Protein AF-A0A0Q9MUU4-F1 (afdb_monomer_lite)

Foldseek 3Di:
DDADDDDDDDDDDVPDPSDPLQDPPPCVVVCVVVVDDSVVNQVVCCVVPVDGPVLVSLLVLLVVLLVCLAPHPDDLQRSCNRSPHPGSVSNQVSNCVNVVDGSVVSSVVD

Structure (mmCIF, N/CA/C/O backbone):
data_AF-A0A0Q9MUU4-F1
#
_entry.id   AF-A0A0Q9MUU4-F1
#
loop_
_atom_site.group_PDB
_atom_site.id
_atom_site.type_symbol
_atom_site.label_atom_id
_atom_site.label_alt_id
_atom_site.label_comp_id
_atom_site.label_asym_id
_atom_site.label_entity_id
_atom_site.label_seq_id
_atom_site.pdbx_PDB_ins_code
_atom_site.Cartn_x
_atom_site.Cartn_y
_atom_site.Cartn_z
_atom_site.occupancy
_atom_site.B_iso_or_equiv
_atom_site.auth_seq_id
_atom_site.auth_comp_id
_atom_site.auth_asym_id
_atom_site.auth_atom_id
_atom_site.pdbx_PDB_model_num
ATOM 1 N N . MET A 1 1 ? -17.824 11.404 -10.097 1.00 31.81 1 MET A N 1
ATOM 2 C CA . MET A 1 1 ? -18.151 11.511 -8.661 1.00 31.81 1 MET A CA 1
ATOM 3 C C . MET A 1 1 ? -19.094 10.362 -8.332 1.00 31.81 1 MET A C 1
ATOM 5 O O . MET A 1 1 ? -20.299 10.519 -8.453 1.00 31.81 1 MET A O 1
ATOM 9 N N . THR A 1 2 ? -18.550 9.174 -8.052 1.00 26.66 2 THR A N 1
ATOM 10 C CA . THR A 1 2 ? -19.349 7.952 -7.847 1.00 26.66 2 THR A CA 1
ATOM 11 C C . THR A 1 2 ? -19.133 7.484 -6.417 1.00 26.66 2 THR A C 1
ATOM 13 O O . THR A 1 2 ? -18.072 6.968 -6.080 1.00 26.66 2 THR A O 1
ATOM 16 N N . ILE A 1 3 ? -20.118 7.755 -5.567 1.00 35.28 3 ILE A N 1
ATOM 17 C CA . ILE A 1 3 ? -20.130 7.387 -4.153 1.00 35.28 3 ILE A CA 1
ATOM 18 C C . ILE A 1 3 ? -20.691 5.964 -4.073 1.00 35.28 3 ILE A C 1
ATOM 20 O O . ILE A 1 3 ? -21.863 5.748 -4.371 1.00 35.28 3 ILE A O 1
ATOM 24 N N . TYR A 1 4 ? -19.865 4.984 -3.703 1.00 35.41 4 TYR A N 1
ATOM 25 C CA . TYR A 1 4 ? -20.329 3.620 -3.446 1.00 35.41 4 TYR A CA 1
ATOM 26 C C . TYR A 1 4 ? -20.833 3.524 -2.004 1.00 35.41 4 TYR A C 1
ATOM 28 O O . TYR A 1 4 ? -20.051 3.426 -1.063 1.00 35.41 4 TYR A O 1
ATOM 36 N N . ALA A 1 5 ? -22.151 3.560 -1.822 1.00 35.97 5 ALA A N 1
ATOM 37 C CA . ALA A 1 5 ? -22.784 3.220 -0.555 1.00 35.97 5 ALA A CA 1
ATOM 38 C C . ALA A 1 5 ? -23.040 1.706 -0.526 1.00 35.97 5 ALA A C 1
ATOM 40 O O . ALA A 1 5 ? -23.960 1.216 -1.178 1.00 35.97 5 ALA A O 1
ATOM 41 N N . ARG A 1 6 ? -22.227 0.944 0.214 1.00 38.22 6 ARG A N 1
ATOM 42 C CA . ARG A 1 6 ? -22.573 -0.432 0.599 1.00 38.22 6 ARG A CA 1
ATOM 43 C C . ARG A 1 6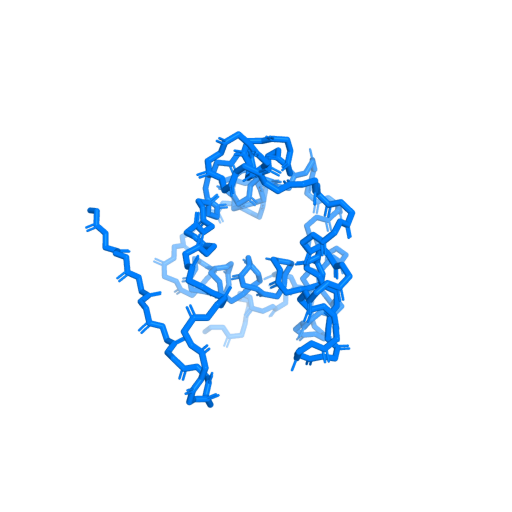 ? -23.048 -0.416 2.045 1.00 38.22 6 ARG A C 1
ATOM 45 O O . ARG A 1 6 ? -22.274 -0.159 2.959 1.00 38.22 6 ARG A O 1
ATOM 52 N N . THR A 1 7 ? -24.337 -0.660 2.237 1.00 37.91 7 THR A N 1
ATOM 53 C CA . THR A 1 7 ? -24.957 -0.800 3.554 1.00 37.91 7 THR A CA 1
ATOM 54 C C . THR A 1 7 ? -24.585 -2.153 4.155 1.00 37.91 7 THR A C 1
ATOM 56 O O . THR A 1 7 ? -24.898 -3.188 3.566 1.00 37.91 7 THR A O 1
ATOM 59 N N . PHE A 1 8 ? -23.971 -2.159 5.336 1.00 43.75 8 PHE A N 1
ATOM 60 C CA . PHE A 1 8 ? -23.884 -3.345 6.187 1.00 43.75 8 PHE A CA 1
ATOM 61 C C . PHE A 1 8 ? -24.892 -3.192 7.334 1.00 43.75 8 PHE A C 1
ATOM 63 O O . PHE A 1 8 ? -24.804 -2.246 8.106 1.00 43.75 8 PHE A O 1
ATOM 70 N N . GLY A 1 9 ? -25.869 -4.102 7.405 1.00 38.41 9 GLY A N 1
ATOM 71 C CA . GLY A 1 9 ? -26.642 -4.404 8.616 1.00 38.41 9 GLY A CA 1
ATOM 72 C C . GLY A 1 9 ? -27.347 -3.242 9.333 1.00 38.41 9 GLY A C 1
ATOM 73 O O . GLY A 1 9 ? -26.976 -2.901 10.446 1.00 38.41 9 GLY A O 1
ATOM 74 N N . GLY A 1 10 ? -28.418 -2.700 8.746 1.00 38.84 10 GLY A N 1
ATOM 75 C CA . GLY A 1 10 ? -29.582 -2.184 9.493 1.00 38.84 10 GLY A CA 1
ATOM 76 C C . GLY A 1 10 ? -29.456 -0.921 10.364 1.00 38.84 10 GLY A C 1
ATOM 77 O O . GLY A 1 10 ? -30.492 -0.404 10.768 1.00 38.84 10 GLY A O 1
ATOM 78 N N . SER A 1 11 ? -28.264 -0.377 10.613 1.00 37.66 11 SER A N 1
ATOM 79 C CA . SER A 1 11 ? -28.078 0.793 11.487 1.00 37.66 11 SER A CA 1
ATOM 80 C C . SER A 1 11 ? -27.278 1.890 10.779 1.00 37.66 11 SER A C 1
ATOM 82 O O . SER A 1 11 ? -26.103 1.737 10.456 1.00 37.66 11 SER A O 1
ATOM 84 N N . LEU A 1 12 ? -27.941 3.015 10.516 1.00 40.72 12 LEU A N 1
ATOM 85 C CA . LEU A 1 12 ? -27.523 4.139 9.667 1.00 40.72 12 LEU A CA 1
ATOM 86 C C . LEU A 1 12 ? -26.369 5.007 10.242 1.00 40.72 12 LEU A C 1
ATOM 88 O O . LEU A 1 12 ? -26.469 6.229 10.215 1.00 40.72 12 LEU A O 1
ATOM 92 N N . GLN A 1 13 ? -25.285 4.438 10.789 1.00 42.19 13 GLN A N 1
ATOM 93 C CA . GLN A 1 13 ? -24.226 5.244 11.443 1.00 42.19 13 GLN A CA 1
ATOM 94 C C . GLN A 1 13 ? -22.786 5.063 10.937 1.00 42.19 13 GLN A C 1
ATOM 96 O O . GLN A 1 13 ? -21.914 5.820 11.351 1.00 42.19 13 GLN A O 1
ATOM 101 N N . VAL A 1 14 ? -22.517 4.182 9.970 1.00 44.44 14 VAL A N 1
ATOM 102 C CA . VAL A 1 14 ? -21.201 4.134 9.282 1.00 44.44 14 VAL A CA 1
ATOM 103 C C . VAL A 1 14 ? -21.320 4.724 7.874 1.00 44.44 14 VAL A C 1
ATOM 105 O O . VAL A 1 14 ? -20.788 4.217 6.889 1.00 44.44 14 VAL A O 1
ATOM 108 N N . ALA A 1 15 ? -22.120 5.784 7.766 1.00 40.62 15 ALA A N 1
ATOM 109 C CA . ALA A 1 15 ? -22.340 6.487 6.521 1.00 40.62 15 ALA A CA 1
ATOM 110 C C . ALA A 1 15 ? -21.074 7.271 6.149 1.00 40.62 15 ALA A C 1
ATOM 112 O O . ALA A 1 15 ? -20.612 8.133 6.889 1.00 40.62 15 ALA A O 1
ATOM 113 N N . VAL A 1 16 ? -20.584 7.000 4.941 1.00 44.94 16 VAL A N 1
ATOM 114 C CA . VAL A 1 16 ? -19.679 7.872 4.187 1.00 44.94 16 VAL A CA 1
ATOM 115 C C . VAL A 1 16 ? -18.255 7.926 4.730 1.00 44.94 16 VAL A C 1
ATOM 117 O O . VAL A 1 16 ? -17.728 8.984 5.061 1.00 44.94 16 VAL A O 1
ATOM 120 N N . ILE A 1 17 ? -17.554 6.795 4.681 1.00 51.66 17 ILE A N 1
ATOM 121 C CA . ILE A 1 17 ? -16.115 6.884 4.449 1.00 51.66 17 ILE A CA 1
ATOM 122 C C . ILE A 1 17 ? -15.896 6.800 2.941 1.00 51.66 17 ILE A C 1
ATOM 124 O O . ILE A 1 17 ? -15.552 5.760 2.387 1.00 51.66 17 ILE A O 1
ATOM 128 N N . ALA A 1 18 ? -16.197 7.911 2.261 1.00 47.16 18 ALA A N 1
ATOM 129 C CA . ALA A 1 18 ? -15.816 8.124 0.873 1.00 47.16 18 ALA A CA 1
ATOM 130 C C . ALA A 1 18 ? -14.288 8.215 0.838 1.00 47.16 18 ALA A C 1
ATOM 132 O O . ALA A 1 18 ? -13.693 9.283 0.957 1.00 47.16 18 ALA A O 1
ATOM 133 N N . PHE A 1 19 ? -13.637 7.059 0.788 1.00 53.19 19 PHE A N 1
ATOM 134 C CA . PHE A 1 19 ? -12.197 6.995 0.695 1.00 53.19 19 PHE A CA 1
ATOM 135 C C . PHE A 1 19 ? -11.795 7.404 -0.711 1.00 53.19 19 PHE A C 1
ATOM 137 O O . PHE A 1 19 ? -11.967 6.660 -1.676 1.00 53.19 19 PHE A O 1
ATOM 144 N N . HIS A 1 20 ? -11.228 8.597 -0.820 1.00 54.91 20 HIS A N 1
ATOM 145 C CA . HIS A 1 20 ? -10.461 8.983 -1.987 1.00 54.91 20 HIS A CA 1
ATOM 146 C C . HIS A 1 20 ? -9.194 8.120 -1.994 1.00 54.91 20 HIS A C 1
ATOM 148 O O . HIS A 1 20 ? -8.163 8.503 -1.459 1.00 54.91 20 HIS A O 1
ATOM 154 N N . LEU A 1 21 ? -9.270 6.910 -2.558 1.00 56.22 21 LEU A N 1
ATOM 155 C CA . LEU A 1 21 ? -8.131 5.981 -2.657 1.00 56.22 21 LEU A CA 1
ATOM 156 C C . LEU A 1 21 ? -6.936 6.598 -3.414 1.00 56.22 21 LEU A C 1
ATOM 158 O O . LEU A 1 21 ? -5.805 6.135 -3.265 1.00 56.22 21 LEU A O 1
ATOM 162 N N . PHE A 1 22 ? -7.205 7.658 -4.180 1.00 54.41 22 PHE A N 1
ATOM 163 C CA . PHE A 1 22 ? -6.267 8.430 -4.992 1.00 54.41 22 PHE A CA 1
ATOM 164 C C . PHE A 1 22 ? -5.829 9.762 -4.360 1.00 54.41 22 PHE A C 1
ATOM 166 O O . PHE A 1 22 ? -5.031 10.477 -4.957 1.00 54.41 22 PHE A O 1
ATOM 173 N N . GLU A 1 23 ? -6.325 10.104 -3.169 1.00 54.81 23 GLU A N 1
ATOM 174 C CA . GLU A 1 23 ? -5.881 11.277 -2.410 1.00 54.81 23 GLU A CA 1
ATOM 175 C C . GLU A 1 23 ? -5.285 10.814 -1.080 1.00 54.81 23 GLU A C 1
ATOM 177 O O . GLU A 1 23 ? -5.623 9.744 -0.563 1.00 54.81 23 GLU A O 1
ATOM 182 N N . GLU A 1 24 ? -4.328 11.573 -0.538 1.00 48.06 24 GLU A N 1
ATOM 183 C CA . GLU A 1 24 ? -3.797 11.277 0.789 1.00 48.06 24 GLU A CA 1
ATOM 184 C C . GLU A 1 24 ? -4.956 11.363 1.776 1.00 48.06 24 GLU A C 1
ATOM 186 O O . GLU A 1 24 ? -5.349 12.449 2.193 1.00 48.06 24 GLU A O 1
ATOM 191 N N . ILE A 1 25 ? -5.505 10.211 2.161 1.00 54.03 25 ILE A N 1
ATOM 192 C CA . ILE A 1 25 ? -6.463 10.124 3.255 1.00 54.03 25 ILE A CA 1
ATOM 193 C C . ILE A 1 25 ? -5.689 10.472 4.522 1.00 54.03 25 ILE A C 1
ATOM 195 O O . ILE A 1 25 ? -5.201 9.612 5.259 1.00 54.03 25 ILE A O 1
ATOM 199 N N . LYS A 1 26 ? -5.556 11.767 4.788 1.00 52.06 26 LYS A N 1
ATOM 200 C CA . LYS A 1 26 ? -5.207 12.245 6.108 1.00 52.06 26 LYS A CA 1
ATOM 201 C C . LYS A 1 26 ? -6.438 11.939 6.930 1.00 52.06 26 LYS A C 1
ATOM 203 O O . LYS A 1 26 ? -7.480 12.554 6.747 1.00 52.06 26 LYS A O 1
ATOM 208 N N . LEU A 1 27 ? -6.332 10.972 7.838 1.00 51.84 27 LEU A N 1
ATOM 209 C CA . LEU A 1 27 ? -7.361 10.672 8.842 1.00 51.84 27 LEU A CA 1
ATOM 210 C C . LEU A 1 27 ? -7.928 11.960 9.478 1.00 51.84 27 LEU A C 1
ATOM 212 O O . LEU A 1 27 ? -9.107 12.034 9.793 1.00 51.84 27 LEU A O 1
ATOM 216 N N . GLN A 1 28 ? -7.111 13.010 9.574 1.00 46.75 28 GLN A N 1
ATOM 217 C CA . GLN A 1 28 ? -7.503 14.362 9.976 1.00 46.75 28 GLN A CA 1
ATOM 218 C C . GLN A 1 28 ? -8.621 14.984 9.110 1.00 46.75 28 GLN A C 1
ATOM 220 O O . GLN A 1 28 ? -9.531 15.603 9.652 1.00 46.75 28 GLN A O 1
ATOM 225 N N . GLN A 1 29 ? -8.633 14.796 7.790 1.00 51.41 29 GLN A N 1
ATOM 226 C CA . GLN A 1 29 ? -9.724 15.278 6.933 1.00 51.41 29 GLN A CA 1
ATOM 227 C C . GLN A 1 29 ? -11.029 14.518 7.191 1.0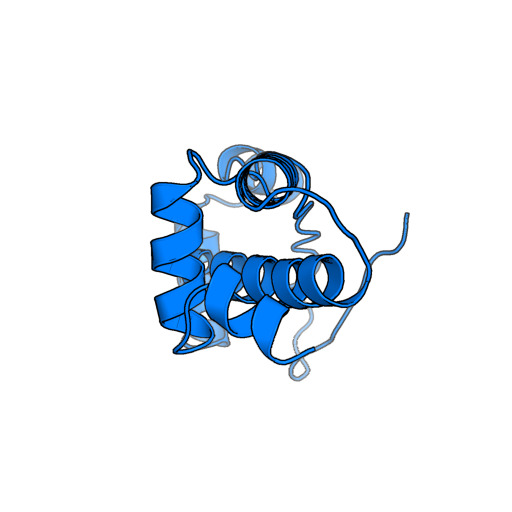0 51.41 29 GLN A C 1
ATOM 229 O O . GLN A 1 29 ? -12.091 15.133 7.205 1.00 51.41 29 GLN A O 1
ATOM 234 N N . LEU A 1 30 ? -10.962 13.220 7.513 1.00 52.78 30 LEU A N 1
ATOM 235 C CA . LEU A 1 30 ? -12.147 12.464 7.930 1.00 52.78 30 LEU A CA 1
ATOM 236 C C . LEU A 1 30 ? -12.749 13.024 9.223 1.00 52.78 30 LEU A C 1
ATOM 238 O O . LEU A 1 30 ? -13.971 13.084 9.328 1.00 52.78 30 LEU A O 1
ATOM 242 N N . SER A 1 31 ? -11.929 13.498 10.170 1.00 50.91 31 SER A N 1
ATOM 243 C CA . SER A 1 31 ? -12.454 14.157 11.377 1.00 50.91 31 SER A CA 1
ATOM 244 C C . SER A 1 31 ? -13.143 15.491 11.106 1.00 50.91 31 SER A C 1
ATOM 246 O O . SER A 1 31 ? -14.115 15.816 11.779 1.00 50.91 31 SER A O 1
ATOM 248 N N . VAL A 1 32 ? -12.691 16.238 10.096 1.00 48.81 32 VAL A N 1
ATOM 249 C CA . VAL A 1 32 ? -13.305 17.521 9.721 1.00 48.81 32 VAL A CA 1
ATOM 250 C C . VAL A 1 32 ? -14.643 17.302 9.010 1.00 48.81 32 VAL A C 1
ATOM 252 O O . VAL A 1 32 ? -15.595 18.024 9.277 1.00 48.81 32 VAL A O 1
ATOM 255 N N . VAL A 1 33 ? -14.741 16.285 8.148 1.00 48.59 33 VAL A N 1
ATOM 256 C CA . VAL A 1 33 ? -15.964 16.000 7.375 1.00 48.59 33 VAL A CA 1
ATOM 257 C C . VAL A 1 33 ? -17.036 15.294 8.217 1.00 48.59 33 VAL A C 1
ATOM 259 O O . VAL A 1 33 ? -18.223 15.497 7.987 1.00 48.59 33 VAL A O 1
ATOM 262 N N . SER A 1 34 ? -16.637 14.486 9.205 1.00 49.59 34 SER A N 1
ATOM 263 C CA . SER A 1 34 ? -17.569 13.729 10.061 1.00 49.59 34 SER A CA 1
ATOM 264 C C . SER A 1 34 ? -17.834 14.360 11.433 1.00 49.59 34 SER A C 1
ATOM 266 O O . SER A 1 34 ? -18.714 13.892 12.149 1.00 49.59 34 SER A O 1
ATOM 268 N N . GLY A 1 35 ? -17.065 15.379 11.837 1.00 47.78 35 GLY A N 1
ATOM 269 C CA . GLY A 1 35 ? -17.121 15.961 13.185 1.00 47.78 35 GLY A CA 1
ATOM 270 C C . GLY A 1 35 ? -16.637 15.022 14.302 1.00 47.78 35 GLY A C 1
ATOM 271 O O . GLY A 1 35 ? -16.754 15.357 15.480 1.00 47.78 35 GLY A O 1
ATOM 272 N N . LEU A 1 36 ? -16.100 13.845 13.960 1.00 52.34 36 LEU A N 1
ATOM 273 C CA . LEU A 1 36 ? -15.708 12.807 14.911 1.00 52.34 36 LEU A CA 1
ATOM 274 C C . LEU A 1 36 ? -14.187 12.707 15.038 1.00 52.34 36 LEU A C 1
ATOM 276 O O . LEU A 1 36 ? -13.446 12.727 14.057 1.00 52.34 36 LEU A O 1
ATOM 280 N N . ASN A 1 37 ? -13.709 12.527 16.269 1.00 61.97 37 ASN A N 1
ATOM 281 C CA . ASN A 1 37 ? -12.304 12.236 16.543 1.00 61.97 37 ASN A CA 1
ATOM 282 C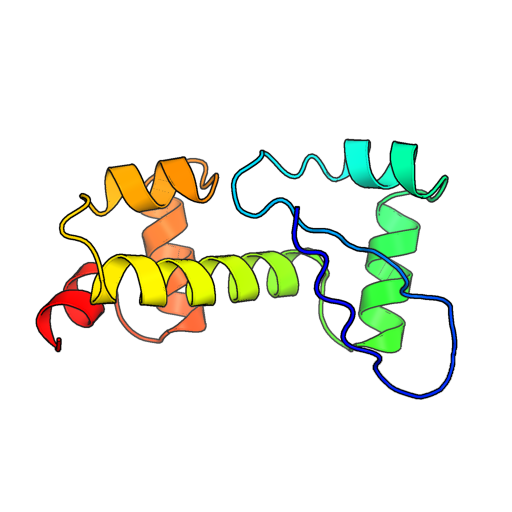 C . ASN A 1 37 ? -11.873 10.953 15.795 1.00 61.97 37 ASN A C 1
ATOM 284 O O . ASN A 1 37 ? -12.554 9.929 15.853 1.00 61.97 37 ASN A O 1
ATOM 288 N N . THR A 1 38 ? -10.725 10.983 15.117 1.00 64.12 38 THR A N 1
ATOM 289 C CA . THR A 1 38 ? -10.174 9.857 14.338 1.00 64.12 38 THR A CA 1
ATOM 290 C C . THR A 1 38 ? -9.980 8.580 15.155 1.00 64.12 38 THR A C 1
ATOM 292 O O . THR A 1 38 ? -10.173 7.478 14.631 1.00 64.12 38 THR A O 1
ATOM 295 N N . SER A 1 39 ? -9.653 8.709 16.443 1.00 68.50 39 SER A N 1
ATOM 296 C CA . SER A 1 39 ? -9.604 7.583 17.380 1.00 68.50 39 SER A CA 1
ATOM 297 C C . SER A 1 39 ? -10.989 7.003 17.631 1.00 68.50 39 SER A C 1
ATOM 299 O O . SER A 1 39 ? -11.141 5.785 17.607 1.00 68.50 39 SER A O 1
ATOM 301 N N . TYR A 1 40 ? -12.003 7.852 17.813 1.00 71.69 40 TYR A N 1
ATOM 302 C CA . TYR A 1 40 ? -13.380 7.403 18.016 1.00 71.69 40 TYR A CA 1
ATOM 303 C C . TYR A 1 40 ? -13.911 6.677 16.777 1.00 71.69 40 TYR A C 1
ATOM 305 O O . TYR A 1 40 ? -14.435 5.576 16.893 1.00 71.69 40 TYR A O 1
ATOM 313 N N . LEU A 1 41 ? -13.678 7.225 15.583 1.00 68.44 41 LEU A N 1
ATOM 314 C CA . LEU A 1 41 ? -14.016 6.572 14.316 1.00 68.44 41 LEU A CA 1
ATOM 315 C C . LEU A 1 41 ? -13.310 5.227 14.145 1.00 68.44 41 LEU A C 1
ATOM 317 O O . LEU A 1 41 ? -13.940 4.245 13.767 1.00 68.44 41 LEU A O 1
ATOM 321 N N . SER A 1 42 ? -12.013 5.158 14.448 1.00 72.19 42 SER A N 1
ATOM 322 C CA . SER A 1 42 ? -11.254 3.907 14.350 1.00 72.19 42 SER A CA 1
ATOM 323 C C . SER A 1 42 ? -11.757 2.855 15.342 1.00 72.19 42 SER A C 1
ATOM 325 O O . SER A 1 42 ? -11.817 1.673 15.003 1.00 72.19 42 SER A O 1
ATOM 327 N N . GLN A 1 43 ? -12.131 3.273 16.554 1.00 75.62 43 GLN A N 1
ATOM 328 C CA . GLN A 1 43 ? -12.705 2.403 17.581 1.00 75.62 43 GLN A CA 1
ATOM 329 C C . GLN A 1 43 ? -14.108 1.929 17.206 1.00 75.62 43 GLN A C 1
ATOM 331 O O . GLN A 1 43 ? -14.378 0.735 17.300 1.00 75.62 43 GLN A O 1
ATOM 336 N N . LEU A 1 44 ? -14.971 2.836 16.748 1.00 74.44 44 LEU A N 1
ATOM 337 C CA . LEU A 1 44 ? -16.322 2.522 16.301 1.00 74.44 44 LEU A CA 1
ATOM 338 C C . LEU A 1 44 ? -16.280 1.578 15.097 1.00 74.44 44 LEU A C 1
ATOM 340 O O . LEU A 1 44 ? -16.889 0.518 15.133 1.00 74.44 44 LEU A O 1
ATOM 344 N N . PHE A 1 45 ? -15.469 1.887 14.083 1.00 74.00 45 PHE A N 1
ATOM 345 C CA . PHE A 1 45 ? -15.296 1.028 12.912 1.00 74.00 45 PHE A CA 1
ATOM 346 C C . PHE A 1 45 ? -14.806 -0.369 13.302 1.00 74.00 45 PHE A C 1
ATOM 348 O O . PHE A 1 45 ? -15.345 -1.366 12.826 1.00 74.00 45 PHE A O 1
ATOM 355 N N . LYS A 1 46 ? -13.831 -0.464 14.214 1.00 77.88 46 LYS A N 1
ATOM 356 C CA . LYS A 1 46 ? -13.354 -1.755 14.723 1.00 77.88 46 LYS A CA 1
ATOM 357 C C . LYS A 1 46 ? -14.418 -2.501 15.520 1.00 77.88 46 LYS A C 1
ATOM 359 O O . LYS A 1 46 ? -14.486 -3.720 15.417 1.00 77.88 46 LYS A O 1
ATOM 364 N N . LYS A 1 47 ? -15.232 -1.799 16.307 1.00 76.56 47 LYS A N 1
ATOM 365 C CA . LYS A 1 47 ? -16.327 -2.395 17.076 1.00 76.56 47 LYS A CA 1
ATOM 366 C C . LYS A 1 47 ? -17.399 -2.985 16.157 1.00 76.56 47 LYS A C 1
ATOM 368 O O . LYS A 1 47 ? -17.844 -4.096 16.408 1.00 76.56 47 LYS A O 1
ATOM 373 N N . GLU A 1 48 ? -17.761 -2.269 15.097 1.00 74.69 48 GLU A N 1
ATOM 374 C CA . GLU A 1 48 ? -18.823 -2.676 14.168 1.00 74.69 48 GLU A CA 1
ATOM 375 C C . GLU A 1 48 ? -18.352 -3.722 13.141 1.00 74.69 48 GLU A C 1
ATOM 377 O O . GLU A 1 48 ? -19.092 -4.638 12.802 1.00 74.69 48 GLU A O 1
ATOM 382 N N . THR A 1 49 ? -17.115 -3.614 12.640 1.00 72.62 49 THR A N 1
ATOM 383 C CA . THR A 1 49 ? -16.610 -4.468 11.541 1.00 72.62 49 THR A CA 1
ATOM 384 C C . THR A 1 49 ? -15.619 -5.545 11.987 1.00 72.62 49 THR A C 1
ATOM 386 O O . THR A 1 49 ? -15.267 -6.424 11.204 1.00 72.62 49 THR A O 1
ATOM 389 N N . GLY A 1 50 ? -15.093 -5.455 13.211 1.00 77.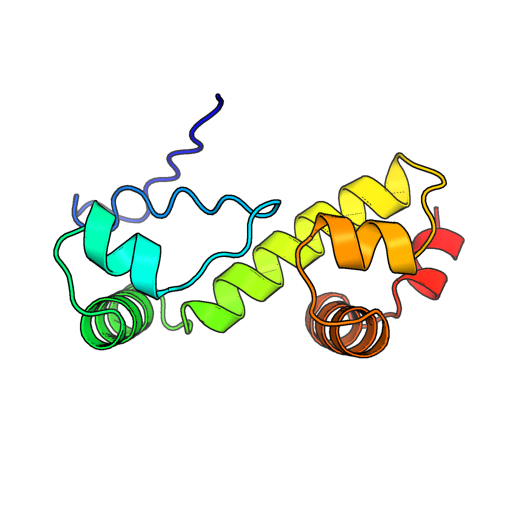81 50 GLY A N 1
ATOM 390 C CA . GLY A 1 50 ? -13.975 -6.276 13.690 1.00 77.81 50 GLY A CA 1
ATOM 391 C C . GLY A 1 50 ? -12.606 -5.900 13.101 1.00 77.81 50 GLY A C 1
ATOM 392 O O . GLY A 1 50 ? -11.579 -6.392 13.574 1.00 77.81 50 GLY A O 1
ATOM 393 N N . LEU A 1 51 ? -12.548 -5.008 12.105 1.00 77.06 51 LEU A N 1
ATOM 394 C CA . LEU A 1 51 ? -11.329 -4.628 11.389 1.00 77.06 51 LEU A CA 1
ATOM 395 C C . LEU A 1 51 ? -10.866 -3.225 11.776 1.00 77.06 51 LEU A C 1
ATOM 397 O O . LEU A 1 51 ? -11.656 -2.348 12.100 1.00 77.06 51 LEU A O 1
ATOM 401 N N . THR A 1 52 ? -9.558 -2.972 11.726 1.00 82.50 52 THR A N 1
ATOM 402 C CA . THR A 1 52 ? -9.071 -1.594 11.860 1.00 82.50 52 THR A CA 1
ATOM 403 C C . THR A 1 52 ? -9.330 -0.823 10.571 1.00 82.50 52 THR A C 1
ATOM 405 O O . THR A 1 52 ? -9.177 -1.359 9.471 1.00 82.50 52 THR A O 1
ATOM 408 N N . LEU A 1 53 ? -9.647 0.464 10.709 1.00 74.88 53 LEU A N 1
ATOM 409 C CA . LEU A 1 53 ? -9.862 1.369 9.581 1.00 74.88 53 LEU A CA 1
ATOM 410 C C . LEU A 1 53 ? -8.670 1.368 8.608 1.00 74.88 53 LEU A C 1
ATOM 412 O O . LEU A 1 53 ? -8.841 1.289 7.397 1.00 74.88 53 LEU A O 1
ATOM 416 N N . THR A 1 54 ? -7.445 1.368 9.140 1.00 79.56 54 THR A N 1
ATOM 417 C CA . THR A 1 54 ? -6.214 1.290 8.342 1.00 79.56 54 THR A CA 1
ATOM 418 C C . THR A 1 54 ? -6.114 -0.001 7.531 1.00 79.56 54 THR A C 1
ATOM 420 O O . THR A 1 54 ? -5.749 0.061 6.361 1.00 79.56 54 THR A O 1
ATOM 423 N N . ASN A 1 55 ? -6.442 -1.160 8.117 1.00 83.06 55 ASN A N 1
ATOM 424 C CA . ASN A 1 55 ? -6.412 -2.431 7.386 1.00 83.06 55 ASN A CA 1
ATOM 425 C C . ASN A 1 55 ? -7.455 -2.448 6.265 1.00 83.06 55 ASN A C 1
ATOM 427 O O . ASN A 1 55 ? -7.168 -2.955 5.186 1.00 83.06 55 ASN A O 1
ATOM 431 N N . TYR A 1 56 ? -8.636 -1.877 6.510 1.00 82.81 56 TYR A N 1
ATOM 432 C CA . TYR A 1 56 ? -9.677 -1.765 5.494 1.00 82.81 56 TYR A CA 1
ATOM 433 C C . TYR A 1 56 ? -9.233 -0.879 4.318 1.00 82.81 56 TYR A C 1
ATOM 435 O O . TYR A 1 56 ? -9.302 -1.308 3.172 1.00 82.81 56 TYR A O 1
ATOM 443 N N . ILE A 1 57 ? -8.664 0.302 4.592 1.00 81.25 57 ILE A N 1
ATOM 444 C CA . ILE A 1 57 ? -8.111 1.187 3.548 1.00 81.25 57 ILE A CA 1
ATOM 445 C C . ILE A 1 57 ? -7.013 0.483 2.748 1.00 81.25 57 ILE A C 1
ATOM 447 O O . ILE A 1 57 ? -6.968 0.583 1.525 1.00 81.25 57 ILE A O 1
ATOM 451 N N . GLN A 1 58 ? -6.100 -0.211 3.433 1.00 87.25 58 GLN A N 1
ATOM 452 C CA . GLN A 1 58 ? -5.030 -0.957 2.772 1.00 87.25 58 GLN A CA 1
ATOM 453 C C . GLN A 1 58 ? -5.587 -2.047 1.857 1.00 87.25 58 GLN A C 1
ATOM 455 O O . GLN A 1 58 ? -5.092 -2.198 0.743 1.00 87.25 58 GLN A O 1
ATOM 460 N N . TRP A 1 59 ? -6.621 -2.762 2.301 1.00 87.62 59 TRP A N 1
ATOM 461 C CA . TRP A 1 59 ? -7.293 -3.775 1.497 1.00 87.62 59 TRP A CA 1
ATOM 462 C C . TRP A 1 59 ? -7.952 -3.172 0.249 1.00 87.62 59 TRP A C 1
ATOM 464 O O . TRP A 1 59 ? -7.636 -3.606 -0.855 1.00 87.62 59 TRP A O 1
ATOM 474 N N . GLU A 1 60 ? -8.752 -2.113 0.394 1.00 86.44 60 GLU A N 1
ATOM 475 C CA . GLU A 1 60 ? -9.386 -1.413 -0.738 1.00 86.44 60 GLU A CA 1
ATOM 476 C C . GLU A 1 60 ? -8.350 -0.904 -1.756 1.00 86.44 60 GLU A C 1
ATOM 478 O O . GLU A 1 60 ? -8.490 -1.098 -2.964 1.00 86.44 60 GLU A O 1
ATOM 483 N N . ARG A 1 61 ? -7.239 -0.317 -1.284 1.00 89.06 61 ARG A N 1
ATOM 484 C CA . ARG A 1 61 ? -6.134 0.107 -2.164 1.00 89.06 61 ARG A CA 1
ATOM 485 C C . ARG A 1 61 ? -5.507 -1.067 -2.910 1.00 89.06 61 ARG A C 1
ATOM 487 O O . ARG A 1 61 ? -5.107 -0.905 -4.058 1.00 89.06 61 ARG A O 1
ATOM 494 N N . VAL A 1 62 ? -5.383 -2.234 -2.279 1.00 93.31 62 VAL A N 1
ATOM 495 C CA . VAL A 1 62 ? -4.855 -3.436 -2.941 1.00 93.31 62 VAL A CA 1
ATOM 496 C C . VAL A 1 62 ? -5.826 -3.954 -4.001 1.00 93.31 62 VAL A C 1
ATOM 498 O O . VAL A 1 62 ? -5.372 -4.332 -5.079 1.00 93.31 62 VAL A O 1
ATOM 501 N N . GLU A 1 63 ? -7.133 -3.917 -3.753 1.00 93.19 63 GLU A N 1
ATOM 502 C CA . GLU A 1 63 ? -8.137 -4.295 -4.755 1.00 93.19 63 GLU A CA 1
ATOM 503 C C . GLU A 1 63 ? -8.110 -3.359 -5.976 1.00 93.19 63 GLU A C 1
ATOM 505 O O . GLU A 1 63 ? -8.112 -3.830 -7.114 1.00 93.19 63 GLU A O 1
ATOM 510 N N . GLU A 1 64 ? -7.975 -2.045 -5.778 1.00 92.31 64 GLU A N 1
ATOM 511 C CA . GLU A 1 64 ? -7.760 -1.109 -6.893 1.00 92.31 64 GLU A CA 1
ATOM 512 C C . GLU A 1 64 ? -6.411 -1.319 -7.592 1.00 92.31 64 GLU A C 1
ATOM 514 O O . GLU A 1 64 ? -6.320 -1.248 -8.820 1.00 92.31 64 GLU A O 1
ATOM 519 N N . ALA A 1 65 ? -5.354 -1.640 -6.842 1.00 94.69 65 ALA A N 1
ATOM 520 C CA . ALA A 1 65 ? -4.055 -1.955 -7.425 1.00 94.69 65 ALA A CA 1
ATOM 521 C C . ALA A 1 65 ? -4.128 -3.171 -8.353 1.00 94.69 65 ALA A C 1
ATOM 523 O O . ALA A 1 65 ? -3.527 -3.134 -9.422 1.00 94.69 65 ALA A O 1
ATOM 524 N N . LYS A 1 66 ? -4.871 -4.224 -7.985 1.00 95.50 66 LYS A N 1
ATOM 525 C CA . LYS A 1 66 ? -5.099 -5.392 -8.853 1.00 95.50 66 LYS A CA 1
ATOM 526 C C . LYS A 1 66 ? -5.731 -4.971 -10.177 1.00 95.50 66 LYS A C 1
ATOM 528 O O . LYS A 1 66 ? -5.181 -5.277 -11.228 1.00 95.50 66 LYS A O 1
ATOM 533 N N . LYS A 1 67 ? -6.794 -4.158 -10.132 1.00 94.56 67 LYS A N 1
ATOM 534 C CA . LYS A 1 67 ? -7.440 -3.621 -11.341 1.00 94.56 67 LYS A CA 1
ATOM 535 C C . LYS A 1 67 ? -6.454 -2.845 -12.214 1.00 94.56 67 LYS A C 1
ATOM 537 O O . LYS A 1 67 ? -6.425 -3.058 -13.421 1.00 94.56 67 LYS A O 1
ATOM 542 N N . LEU A 1 68 ? -5.624 -1.981 -11.629 1.00 94.31 68 LEU A N 1
ATOM 543 C CA . LEU A 1 68 ? -4.602 -1.242 -12.380 1.00 94.31 68 LEU A CA 1
ATOM 544 C C . LEU A 1 68 ? -3.534 -2.173 -12.973 1.00 94.31 68 LEU A C 1
ATOM 546 O O . LEU A 1 68 ? -3.135 -1.992 -14.118 1.00 94.31 68 LEU A O 1
ATOM 550 N N . LEU A 1 69 ? -3.090 -3.188 -12.229 1.00 95.69 69 LEU A N 1
ATOM 551 C CA . LEU A 1 69 ? -2.126 -4.183 -12.712 1.00 95.69 69 LEU A CA 1
ATOM 552 C C .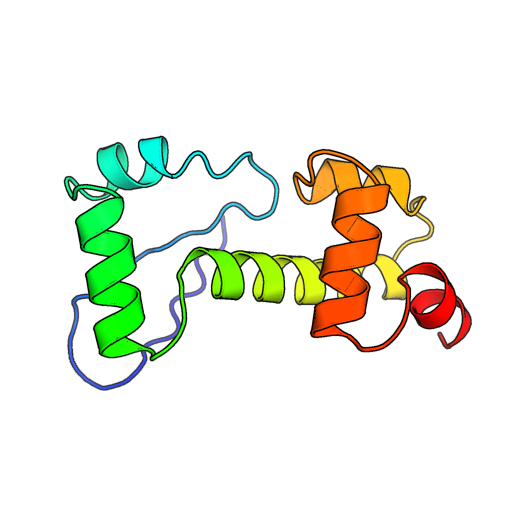 LEU A 1 69 ? -2.682 -5.005 -13.885 1.00 95.69 69 LEU A C 1
ATOM 554 O O . LEU A 1 69 ? -1.919 -5.318 -14.798 1.00 95.69 69 LEU A O 1
ATOM 558 N N . ASP A 1 70 ? -3.981 -5.310 -13.861 1.00 95.19 70 ASP A N 1
ATOM 559 C CA . ASP A 1 70 ? -4.668 -6.100 -14.885 1.00 95.19 70 ASP A CA 1
ATOM 560 C C . ASP A 1 70 ? -4.963 -5.283 -16.152 1.00 95.19 70 ASP A C 1
ATOM 562 O O . ASP A 1 70 ? -4.859 -5.801 -17.262 1.00 95.19 70 ASP A O 1
ATOM 566 N N . HIS A 1 71 ? -5.268 -3.989 -16.015 1.00 93.19 71 HIS A N 1
ATOM 567 C CA . HIS A 1 71 ? -5.781 -3.169 -17.121 1.00 93.19 71 HIS A CA 1
ATOM 568 C C . HIS A 1 71 ? -4.813 -2.087 -17.623 1.00 93.19 71 HIS A C 1
ATOM 570 O O . HIS A 1 71 ? -5.115 -1.430 -18.619 1.00 93.19 71 HIS A O 1
ATOM 576 N N . SER A 1 72 ? -3.652 -1.885 -16.989 1.00 92.75 72 SER A N 1
ATOM 577 C CA . SER A 1 72 ? -2.654 -0.901 -17.429 1.00 92.75 72 SER A CA 1
ATOM 578 C C . SER A 1 72 ? -1.228 -1.458 -17.465 1.00 92.75 72 SER A C 1
ATOM 580 O O . SER A 1 72 ? -0.900 -2.476 -16.855 1.00 92.75 72 SER A O 1
ATOM 582 N N . ASN A 1 73 ? -0.359 -0.754 -18.194 1.00 93.38 73 ASN A N 1
ATOM 583 C CA . ASN A 1 73 ? 1.083 -1.013 -18.235 1.00 93.38 73 ASN A CA 1
ATOM 584 C C . ASN A 1 73 ? 1.865 -0.082 -17.293 1.00 93.38 73 ASN A C 1
ATOM 586 O O . ASN A 1 73 ? 3.090 -0.004 -17.385 1.00 93.38 73 ASN A O 1
ATOM 590 N N . ASP A 1 74 ? 1.175 0.618 -16.384 1.00 95.19 74 ASP A N 1
ATOM 591 C CA . ASP A 1 74 ? 1.799 1.567 -15.462 1.00 95.19 74 ASP A CA 1
ATOM 592 C C . ASP A 1 74 ? 2.887 0.872 -14.641 1.00 95.19 74 ASP A C 1
ATOM 594 O O . ASP A 1 74 ? 2.765 -0.297 -14.266 1.00 95.19 74 ASP A O 1
ATOM 598 N N . THR A 1 75 ? 3.977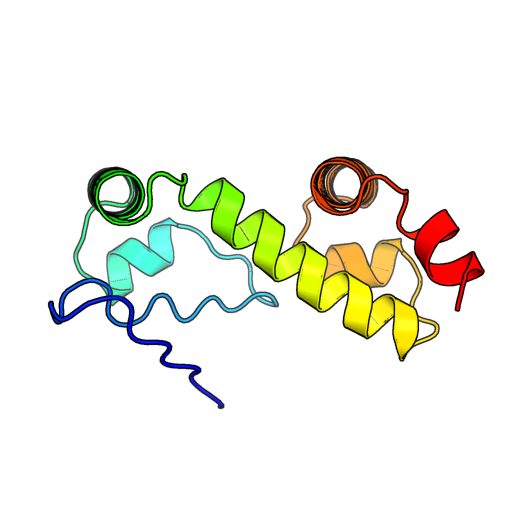 1.561 -14.327 1.00 96.00 75 THR A N 1
ATOM 599 C CA . THR A 1 75 ? 5.018 0.962 -13.488 1.00 96.00 75 THR A CA 1
ATOM 600 C C . THR A 1 75 ? 4.488 0.705 -12.072 1.00 96.00 75 THR A C 1
ATOM 602 O O . THR A 1 75 ? 3.570 1.372 -11.594 1.00 96.00 75 THR A O 1
ATOM 605 N N . ILE A 1 76 ? 5.090 -0.256 -11.363 1.00 95.75 76 ILE A N 1
ATOM 606 C CA . ILE A 1 76 ? 4.738 -0.549 -9.961 1.00 95.75 76 ILE A CA 1
ATOM 607 C C . ILE A 1 76 ? 4.894 0.706 -9.084 1.00 95.75 76 ILE A C 1
ATOM 609 O O . ILE A 1 76 ? 4.062 0.944 -8.211 1.00 95.75 76 ILE A O 1
ATOM 613 N N . SER A 1 77 ? 5.909 1.538 -9.346 1.00 95.38 77 SER A N 1
ATOM 614 C CA . SER A 1 77 ? 6.100 2.831 -8.681 1.00 95.38 77 SER A CA 1
ATOM 615 C C . SER A 1 77 ? 4.975 3.823 -8.974 1.00 95.38 77 SER A C 1
ATOM 617 O O . SER A 1 77 ? 4.517 4.501 -8.059 1.00 95.38 77 SER A O 1
ATOM 619 N N . MET A 1 78 ? 4.495 3.891 -10.219 1.00 94.81 78 MET A N 1
ATOM 620 C CA . MET A 1 78 ? 3.422 4.808 -10.601 1.00 94.81 78 MET A CA 1
ATOM 621 C C . MET A 1 78 ? 2.084 4.397 -9.983 1.00 94.81 78 MET A C 1
ATOM 623 O O . MET A 1 78 ? 1.365 5.248 -9.469 1.00 94.81 78 MET A O 1
ATOM 627 N N . ILE A 1 79 ? 1.790 3.094 -9.939 1.00 94.44 79 ILE A N 1
ATOM 628 C CA . ILE A 1 79 ? 0.620 2.560 -9.224 1.00 94.44 79 ILE A CA 1
ATOM 629 C C . ILE A 1 79 ? 0.716 2.865 -7.722 1.00 94.44 79 ILE A C 1
ATOM 631 O O . ILE A 1 79 ? -0.264 3.310 -7.128 1.00 94.44 79 ILE A O 1
ATOM 635 N N . ALA A 1 80 ? 1.894 2.684 -7.113 1.00 93.19 80 ALA A N 1
ATOM 636 C CA . ALA A 1 80 ? 2.115 3.000 -5.702 1.00 93.19 80 ALA A CA 1
ATOM 637 C C . ALA A 1 80 ? 1.845 4.483 -5.394 1.00 93.19 80 ALA A C 1
ATOM 639 O O . ALA A 1 80 ? 1.100 4.787 -4.462 1.00 93.19 80 ALA A O 1
ATOM 640 N N . ALA A 1 81 ? 2.392 5.394 -6.205 1.00 91.12 81 ALA A N 1
ATOM 641 C CA . ALA A 1 81 ? 2.175 6.831 -6.061 1.00 91.12 81 ALA A CA 1
ATOM 642 C C . ALA A 1 81 ? 0.699 7.207 -6.266 1.00 91.12 81 ALA A C 1
ATOM 644 O O . ALA A 1 81 ? 0.123 7.934 -5.460 1.00 91.12 81 ALA A O 1
ATOM 645 N N . ARG A 1 82 ? 0.057 6.646 -7.300 1.00 89.75 82 ARG A N 1
ATOM 646 C CA . ARG A 1 82 ? -1.358 6.881 -7.619 1.00 89.75 82 ARG A CA 1
ATOM 647 C C . ARG A 1 82 ? -2.294 6.449 -6.491 1.00 89.75 82 ARG A C 1
ATOM 649 O O . ARG A 1 82 ? -3.300 7.103 -6.260 1.00 89.75 82 ARG A O 1
ATOM 656 N N . LEU A 1 83 ? -1.959 5.374 -5.783 1.00 88.44 83 LEU A N 1
ATOM 657 C CA . LEU A 1 83 ? -2.724 4.864 -4.641 1.00 88.44 83 LEU A CA 1
ATOM 658 C C . LEU A 1 83 ? -2.209 5.390 -3.294 1.00 88.44 83 LEU A C 1
ATOM 660 O O . LEU A 1 83 ? -2.528 4.831 -2.241 1.00 88.44 83 LEU A O 1
ATOM 664 N N . THR A 1 84 ? -1.419 6.469 -3.322 1.00 85.75 84 THR A N 1
ATOM 665 C CA . THR A 1 84 ? -0.939 7.218 -2.151 1.00 85.75 84 THR A CA 1
ATOM 666 C C . THR A 1 84 ? -0.211 6.350 -1.124 1.00 85.75 84 THR A C 1
ATOM 668 O O . THR A 1 84 ? -0.372 6.481 0.095 1.00 85.75 84 THR A O 1
ATOM 671 N N . PHE A 1 85 ? 0.590 5.406 -1.618 1.00 87.19 85 PHE A N 1
ATOM 672 C CA . PHE A 1 85 ? 1.589 4.733 -0.801 1.00 87.19 85 PHE A CA 1
ATOM 673 C C . PHE A 1 85 ? 2.820 5.629 -0.672 1.00 87.19 85 PHE A C 1
ATOM 675 O O . PHE A 1 85 ? 3.266 6.211 -1.655 1.00 87.19 85 PHE A O 1
ATOM 682 N N . TYR A 1 86 ? 3.377 5.694 0.540 1.00 84.62 86 TYR A N 1
ATOM 683 C CA . TYR A 1 86 ? 4.581 6.474 0.848 1.00 84.62 86 TYR A CA 1
ATOM 684 C C . TYR A 1 86 ? 5.734 6.205 -0.130 1.00 84.62 86 TYR A C 1
ATOM 686 O O . TYR A 1 86 ? 6.376 7.130 -0.615 1.00 84.62 86 TYR A O 1
ATOM 694 N N . ASP A 1 87 ? 5.966 4.932 -0.449 1.00 91.75 87 ASP A N 1
ATOM 695 C CA . ASP A 1 87 ? 6.918 4.516 -1.467 1.00 91.75 87 ASP A CA 1
ATOM 696 C C . ASP A 1 87 ? 6.509 3.163 -2.086 1.00 91.75 87 ASP A C 1
ATOM 698 O O . ASP A 1 87 ? 5.546 2.499 -1.672 1.00 91.75 87 ASP A O 1
ATOM 702 N N . GLN A 1 88 ? 7.269 2.734 -3.097 1.00 94.56 88 GLN A N 1
ATOM 703 C CA . GLN A 1 88 ? 7.065 1.445 -3.754 1.00 94.56 88 GLN A CA 1
ATOM 704 C C . GLN A 1 88 ? 7.280 0.257 -2.799 1.00 94.56 88 GLN A C 1
ATOM 706 O O . GLN A 1 88 ? 6.616 -0.770 -2.943 1.00 94.56 88 GLN A O 1
ATOM 711 N N . ALA A 1 89 ? 8.201 0.355 -1.837 1.00 95.31 89 ALA A N 1
ATOM 712 C CA . ALA A 1 89 ? 8.527 -0.747 -0.932 1.00 95.31 89 ALA A CA 1
ATOM 713 C C . ALA A 1 89 ? 7.373 -1.026 0.045 1.00 95.31 89 ALA A C 1
ATOM 715 O O . ALA A 1 89 ? 6.972 -2.178 0.239 1.00 95.31 89 ALA A O 1
ATOM 716 N N . HIS A 1 90 ? 6.786 0.033 0.596 1.00 94.44 90 HIS A N 1
ATOM 717 C CA . HIS A 1 90 ? 5.585 0.018 1.409 1.00 94.44 90 HIS A CA 1
ATOM 718 C C . HIS A 1 90 ? 4.409 -0.560 0.620 1.00 94.44 90 HIS A C 1
ATOM 720 O O . HIS A 1 90 ? 3.752 -1.479 1.112 1.00 94.44 90 HIS A O 1
ATOM 726 N N . PHE A 1 91 ? 4.200 -0.118 -0.627 1.00 95.62 91 PHE A N 1
ATOM 727 C CA . PHE A 1 91 ? 3.185 -0.704 -1.505 1.00 95.62 91 PHE A CA 1
ATOM 728 C C . PHE A 1 91 ? 3.381 -2.211 -1.699 1.00 95.62 91 PHE A C 1
ATOM 730 O O . PHE A 1 91 ? 2.457 -2.982 -1.457 1.00 95.62 91 PHE A O 1
ATOM 737 N N . VAL A 1 92 ? 4.581 -2.659 -2.078 1.00 96.75 92 VAL A N 1
ATOM 738 C CA . VAL A 1 92 ? 4.863 -4.085 -2.312 1.00 96.75 92 VAL A CA 1
ATOM 739 C C . VAL A 1 92 ? 4.631 -4.916 -1.048 1.00 96.75 92 VAL A C 1
ATOM 741 O O . VAL A 1 92 ? 4.064 -6.006 -1.136 1.00 96.75 92 VAL A O 1
ATOM 744 N N . LYS A 1 93 ? 5.027 -4.410 0.128 1.00 96.19 93 LYS A N 1
ATOM 745 C CA . LYS A 1 93 ? 4.806 -5.083 1.416 1.00 96.19 93 LYS A CA 1
ATOM 746 C C . LYS A 1 93 ? 3.316 -5.227 1.729 1.00 96.19 93 LYS A C 1
ATOM 748 O O . LYS A 1 93 ? 2.881 -6.318 2.094 1.00 96.19 93 LYS A O 1
ATOM 753 N N . VAL A 1 94 ? 2.543 -4.151 1.578 1.00 95.00 94 VAL A N 1
ATOM 754 C CA . VAL A 1 94 ? 1.092 -4.158 1.824 1.00 95.00 94 VAL A CA 1
ATOM 755 C C . VAL A 1 94 ? 0.381 -5.049 0.807 1.00 95.00 94 VAL A C 1
ATOM 757 O O . VAL A 1 94 ? -0.393 -5.918 1.195 1.00 95.00 94 VAL A O 1
ATOM 760 N N . PHE A 1 95 ? 0.700 -4.918 -0.479 1.00 96.81 95 PHE A N 1
ATOM 761 C CA . PHE A 1 95 ? 0.117 -5.746 -1.530 1.00 96.81 95 PHE A CA 1
ATOM 762 C C . PHE A 1 95 ? 0.384 -7.230 -1.281 1.00 96.81 95 PHE A C 1
ATOM 764 O O . PHE A 1 95 ? -0.553 -8.017 -1.271 1.00 96.81 95 PHE A O 1
ATOM 771 N N . LYS A 1 96 ? 1.629 -7.616 -0.973 1.00 96.81 96 LYS A N 1
ATOM 772 C CA . LYS A 1 96 ? 1.964 -9.012 -0.658 1.00 96.81 96 LYS A CA 1
ATOM 773 C C . LYS A 1 96 ? 1.234 -9.528 0.582 1.00 96.81 96 LYS A C 1
ATOM 775 O O . LYS A 1 96 ? 0.840 -10.685 0.603 1.00 96.81 96 LYS A O 1
ATOM 780 N N . LYS A 1 97 ? 1.037 -8.689 1.604 1.00 95.19 97 LYS A N 1
ATOM 781 C CA . LYS A 1 97 ? 0.280 -9.062 2.809 1.00 95.19 97 LYS A CA 1
ATOM 782 C C . LYS A 1 97 ? -1.178 -9.415 2.488 1.00 95.19 97 LYS A C 1
ATOM 784 O O . LYS A 1 97 ? -1.715 -10.320 3.109 1.00 95.19 97 LYS A O 1
ATOM 789 N N . HIS A 1 98 ? -1.809 -8.699 1.557 1.00 94.19 98 HIS A N 1
ATOM 790 C CA . HIS A 1 98 ? -3.234 -8.866 1.241 1.00 94.19 98 HIS A CA 1
ATOM 791 C C . HIS A 1 98 ? -3.513 -9.784 0.042 1.00 94.19 98 HIS A C 1
ATOM 793 O O . HIS A 1 98 ? -4.575 -10.390 -0.018 1.00 94.19 98 HIS A O 1
ATOM 799 N N . ALA A 1 99 ? -2.592 -9.876 -0.917 1.00 94.06 99 ALA A N 1
ATOM 800 C CA . ALA A 1 99 ? -2.740 -10.662 -2.143 1.00 94.06 99 ALA A CA 1
ATOM 801 C C . ALA A 1 99 ? -1.856 -11.920 -2.169 1.00 94.06 99 ALA A C 1
ATOM 803 O O . ALA A 1 99 ? -1.849 -12.629 -3.170 1.00 94.06 99 ALA A O 1
ATOM 804 N N . GLU A 1 100 ? -1.061 -12.156 -1.120 1.00 96.06 100 GLU A N 1
ATOM 805 C CA . GLU A 1 100 ? -0.127 -13.286 -0.946 1.00 96.06 100 GLU A CA 1
ATOM 806 C C . GLU A 1 100 ? 0.999 -13.395 -1.994 1.00 96.06 100 GLU A C 1
ATOM 808 O O . GLU A 1 100 ? 1.910 -14.216 -1.876 1.00 96.06 100 GLU A O 1
ATOM 813 N N . VAL A 1 101 ? 1.017 -12.506 -2.986 1.00 96.50 101 VAL A N 1
ATOM 814 C CA . VAL A 1 101 ? 2.038 -12.404 -4.033 1.00 96.50 101 VAL A CA 1
ATOM 815 C C . VAL A 1 101 ? 2.482 -10.961 -4.223 1.00 96.50 101 VAL A C 1
ATOM 817 O O . VAL A 1 101 ? 1.792 -10.024 -3.835 1.00 96.50 101 VAL A O 1
ATOM 820 N N . THR A 1 102 ? 3.651 -10.745 -4.823 1.00 96.94 102 THR A N 1
ATOM 821 C CA . THR A 1 102 ? 4.104 -9.380 -5.139 1.00 96.94 102 THR A CA 1
ATOM 822 C C . THR A 1 102 ? 3.315 -8.787 -6.318 1.00 96.94 102 THR A C 1
ATOM 824 O O . THR A 1 102 ? 2.890 -9.544 -7.192 1.00 96.94 102 THR A O 1
ATOM 827 N N . PRO A 1 103 ? 3.198 -7.448 -6.432 1.00 96.12 103 PRO A N 1
ATOM 828 C CA . PRO A 1 103 ? 2.568 -6.796 -7.589 1.00 96.12 103 PRO A CA 1
ATOM 829 C C . PRO A 1 103 ? 3.143 -7.254 -8.938 1.00 96.12 103 PRO A C 1
ATOM 831 O O . PRO A 1 103 ? 2.412 -7.452 -9.904 1.00 96.12 103 PRO A O 1
ATOM 834 N N . LYS A 1 104 ? 4.465 -7.476 -8.996 1.00 95.94 104 LYS A N 1
ATOM 835 C CA . LYS A 1 104 ? 5.152 -7.975 -10.196 1.00 95.94 104 LYS A CA 1
ATOM 836 C C . LYS A 1 104 ? 4.748 -9.414 -10.524 1.00 95.94 104 LYS A C 1
ATOM 838 O O . LYS A 1 104 ? 4.456 -9.712 -11.674 1.00 95.94 104 LYS A O 1
ATOM 843 N N . GLN A 1 105 ? 4.717 -10.299 -9.524 1.00 96.44 105 GLN A N 1
ATOM 844 C CA . GLN A 1 105 ? 4.252 -11.677 -9.716 1.00 96.44 105 GLN A CA 1
ATOM 845 C C . GLN A 1 105 ? 2.782 -11.723 -10.131 1.00 96.44 105 GLN A C 1
ATOM 847 O O . GLN A 1 105 ? 2.439 -12.534 -10.978 1.00 96.44 105 GLN A O 1
ATOM 852 N N . TYR A 1 106 ? 1.943 -10.860 -9.554 1.00 96.88 106 TYR A N 1
ATOM 853 C CA . TYR A 1 106 ? 0.534 -10.744 -9.916 1.00 96.88 106 TYR A CA 1
ATOM 854 C C . TYR A 1 106 ? 0.380 -10.355 -11.393 1.00 96.88 106 TYR A C 1
ATOM 856 O O . TYR A 1 106 ? -0.238 -11.093 -12.148 1.00 96.88 106 TYR A O 1
ATOM 864 N N . ARG A 1 107 ? 1.047 -9.280 -11.840 1.00 95.00 107 ARG A N 1
ATOM 865 C CA . ARG A 1 107 ? 1.017 -8.844 -13.247 1.00 95.00 107 ARG A CA 1
ATOM 866 C C . ARG A 1 107 ? 1.513 -9.911 -14.222 1.00 95.00 107 ARG A C 1
ATOM 868 O O . ARG A 1 107 ? 0.963 -10.048 -15.303 1.00 95.00 107 ARG A O 1
ATOM 875 N N . ASN A 1 108 ? 2.544 -10.667 -13.854 1.00 94.38 108 ASN A N 1
ATOM 876 C CA . ASN A 1 108 ? 3.087 -11.720 -14.716 1.00 94.38 108 ASN A CA 1
ATOM 877 C C . ASN A 1 108 ? 2.134 -12.916 -14.907 1.00 94.38 108 ASN A C 1
ATOM 879 O O . ASN A 1 108 ? 2.434 -13.781 -15.722 1.00 94.38 108 ASN A O 1
ATOM 883 N N . ARG A 1 109 ? 1.049 -13.006 -14.126 1.00 91.00 109 ARG A N 1
ATOM 884 C CA . ARG A 1 109 ? 0.021 -14.054 -14.238 1.00 91.00 109 ARG A CA 1
ATOM 885 C C . ARG A 1 109 ? -1.186 -13.632 -15.082 1.00 91.00 109 ARG A C 1
ATOM 887 O O . ARG A 1 109 ? -2.097 -14.443 -15.220 1.00 91.00 109 ARG A O 1
ATOM 894 N N . ARG A 1 110 ? -1.209 -12.387 -15.565 1.00 79.38 110 ARG A N 1
ATOM 895 C CA . ARG A 1 110 ? -2.234 -11.876 -16.479 1.00 79.38 110 ARG A CA 1
ATOM 896 C C . ARG A 1 110 ? -2.197 -12.606 -17.820 1.00 79.38 110 ARG A C 1
ATOM 898 O O . ARG A 1 110 ? -1.079 -12.932 -18.274 1.00 79.38 110 ARG A O 1
#

Secondary structure (DSSP, 8-state):
--------TT-TTS------TTS---HHHHHHHHSS-HHHHHHHHHHHHSS-HHHHHHHHHHHHHHHHHHH----HHHHHHHTT-SSHHHHHHHHHHHHSS-HHHHHTT-

Sequence (110 aa):
MTIYARTFGGSLQVAVIAFHLFEEIKLQQLSVVSGLNTSYLSQLFKKETGLTLTNYIQWERVEEAKKLLDHSNDTISMIAARLTFYDQAHFVKVFKKHAEVTPKQYRNRR

Radius of gyration: 15.19 Å; chains: 1; bounding box: 38×32×36 Å

pLDDT: mean 74.12, std 21.77, range [26.66, 96.94]